Protein AF-A0A7S0FUV7-F1 (afdb_monomer_lite)

Secondary structure (DSSP, 8-state):
-HHHHHH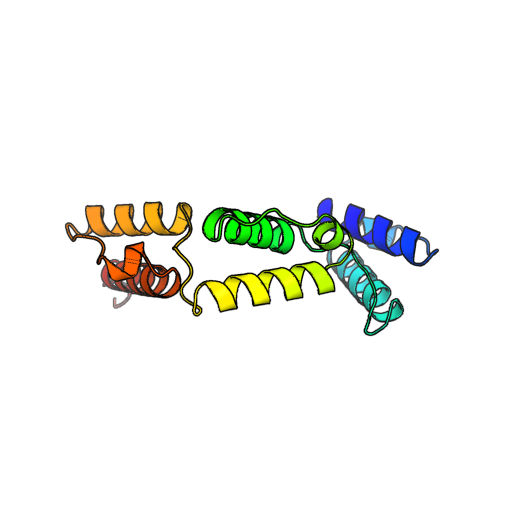HHHHHHHHT----HHHHH-HHHHHHHHHHHHHHT-TT--PPPPHHHHHHHHHHHHHHTPPPPTHHHH-HHHHHHHHHHHHHHTTT--PPPHHHHHHHHHHHHHTT-PPPHHHHH-HHHHHHHHHHHHHHH------

Foldseek 3Di:
DVVLVVLLCVLCVVQVHDDDPVLVVDVVSSVVSNVVSVPVCPPPNFAAADPVLVVLLVLLCVVVVHDDDPSNRRGNVVSVVSNVVSCVVVVVFDAADPVLVVQLVVLCVVVVHDDDPSLRGGNVSSVVSNVVSVVVVPPPPPD

Sequence (143 aa):
SQKQVDYAKRLAQTNGVFVPDHVLSDAARCSEFIDEQRAELGPGGCYPPSEKQVKYAQRLASTTGVSVPDLIFSSATHCSKFIDKQLALLGGVVPPSQKQLIFARSLADRNRIAVPEHALEDAKACSKFIDAMLSAESPGQMS

Structure (mmCIF, N/CA/C/O backbone):
data_AF-A0A7S0FUV7-F1
#
_entry.id   AF-A0A7S0FUV7-F1
#
loop_
_atom_site.group_PDB
_atom_site.id
_atom_site.type_symbol
_atom_site.label_atom_id
_atom_site.label_alt_id
_atom_site.label_comp_id
_atom_site.label_asym_id
_atom_site.label_entity_id
_atom_site.label_seq_id
_atom_site.pdbx_PDB_ins_code
_atom_site.Cartn_x
_atom_site.Cartn_y
_atom_site.Cartn_z
_atom_site.occupancy
_atom_site.B_iso_or_equiv
_atom_site.auth_seq_id
_atom_site.auth_comp_id
_atom_site.auth_asym_id
_atom_site.auth_atom_id
_atom_site.pdbx_PDB_model_num
ATOM 1 N N . SER A 1 1 ? 18.073 -5.196 -0.288 1.00 77.31 1 SER A N 1
ATOM 2 C CA . SER A 1 1 ? 17.150 -6.295 0.100 1.00 77.31 1 SER A CA 1
ATOM 3 C C . SER A 1 1 ? 17.087 -7.324 -1.018 1.00 77.31 1 SER A C 1
ATOM 5 O O . SER A 1 1 ? 17.087 -6.908 -2.169 1.00 77.31 1 SER A O 1
ATOM 7 N N . GLN A 1 2 ? 16.991 -8.630 -0.720 1.00 83.69 2 GLN A N 1
ATOM 8 C CA . GLN A 1 2 ? 16.902 -9.692 -1.744 1.00 83.69 2 GLN A CA 1
ATOM 9 C C . GLN A 1 2 ? 15.811 -9.404 -2.791 1.00 83.69 2 GLN A C 1
ATOM 11 O O . GLN A 1 2 ? 16.028 -9.567 -3.984 1.00 83.69 2 GLN A O 1
ATOM 16 N N . LYS A 1 3 ? 14.678 -8.839 -2.352 1.00 80.94 3 LYS A N 1
ATOM 17 C CA . LYS A 1 3 ? 13.582 -8.430 -3.242 1.00 80.94 3 LYS A CA 1
ATOM 18 C C . LYS A 1 3 ? 13.986 -7.370 -4.269 1.00 80.94 3 LYS A C 1
ATOM 20 O O . LYS A 1 3 ? 13.508 -7.408 -5.394 1.00 80.94 3 LYS A O 1
ATOM 25 N N . GLN A 1 4 ? 14.830 -6.413 -3.876 1.00 81.75 4 GLN A N 1
ATOM 26 C CA . GLN A 1 4 ? 15.330 -5.384 -4.793 1.00 81.75 4 GLN A CA 1
ATOM 27 C C . GLN A 1 4 ? 16.264 -6.016 -5.824 1.00 81.75 4 GLN A C 1
ATOM 29 O O . GLN A 1 4 ? 16.110 -5.759 -7.008 1.00 81.75 4 GLN A O 1
ATOM 34 N N . VAL A 1 5 ? 17.151 -6.914 -5.391 1.00 87.25 5 VAL A N 1
ATOM 35 C CA . VAL A 1 5 ? 18.075 -7.622 -6.285 1.00 87.25 5 VAL A CA 1
ATOM 36 C C . VAL A 1 5 ? 17.325 -8.460 -7.324 1.00 87.25 5 VAL A C 1
ATOM 38 O O . VAL A 1 5 ? 17.628 -8.384 -8.513 1.00 87.25 5 VAL A O 1
ATOM 41 N N . ASP A 1 6 ? 16.314 -9.222 -6.906 1.00 86.81 6 ASP A N 1
ATOM 42 C CA . ASP A 1 6 ? 15.511 -10.035 -7.827 1.00 86.81 6 ASP A CA 1
ATOM 43 C C . ASP A 1 6 ? 14.730 -9.161 -8.821 1.00 86.81 6 ASP A C 1
ATOM 45 O O . ASP A 1 6 ? 14.603 -9.503 -9.999 1.00 86.81 6 ASP A O 1
ATOM 49 N N . TYR A 1 7 ? 14.231 -8.009 -8.364 1.00 83.50 7 TYR A N 1
ATOM 50 C CA . TYR A 1 7 ? 13.538 -7.047 -9.215 1.00 83.50 7 TYR A CA 1
ATOM 51 C C . TYR A 1 7 ? 14.482 -6.372 -10.220 1.00 83.50 7 TYR A C 1
ATOM 53 O O . TYR A 1 7 ? 14.160 -6.319 -11.407 1.00 83.50 7 TYR A O 1
ATOM 61 N N . ALA A 1 8 ? 15.668 -5.945 -9.779 1.00 87.06 8 ALA A N 1
ATOM 62 C CA . ALA A 1 8 ? 16.717 -5.393 -10.632 1.00 87.06 8 ALA A CA 1
ATOM 63 C C . ALA A 1 8 ? 17.125 -6.384 -11.730 1.00 87.06 8 ALA A C 1
ATOM 65 O O . ALA A 1 8 ? 17.210 -6.005 -12.894 1.00 87.06 8 ALA A O 1
ATOM 66 N N . LYS A 1 9 ? 17.289 -7.671 -11.393 1.00 87.75 9 LYS A N 1
ATOM 67 C CA . LYS A 1 9 ? 17.592 -8.730 -12.371 1.00 87.75 9 LYS A CA 1
ATOM 68 C C . LYS A 1 9 ? 16.499 -8.900 -13.421 1.00 87.75 9 LYS A C 1
ATOM 70 O O . LYS A 1 9 ? 16.818 -9.054 -14.594 1.00 87.75 9 LYS A O 1
ATOM 75 N N . ARG A 1 10 ? 15.222 -8.855 -13.026 1.00 83.44 10 ARG A N 1
ATOM 76 C CA . ARG A 1 10 ? 14.105 -8.925 -13.984 1.00 83.44 10 ARG A CA 1
ATOM 77 C C . ARG A 1 10 ? 14.083 -7.718 -14.914 1.00 83.44 10 ARG A C 1
ATOM 79 O O . ARG A 1 10 ? 13.939 -7.901 -16.113 1.00 83.44 10 ARG A O 1
ATOM 86 N N . LEU A 1 11 ? 14.250 -6.508 -14.376 1.00 83.44 11 LEU A N 1
ATOM 87 C CA . LEU A 1 11 ? 14.327 -5.287 -15.187 1.00 83.44 11 LEU A CA 1
ATOM 88 C C . LEU A 1 11 ? 15.500 -5.338 -16.165 1.00 83.44 11 LEU A C 1
ATOM 90 O O . LEU A 1 11 ? 15.327 -5.042 -17.340 1.00 83.44 11 LEU A O 1
ATOM 94 N N . ALA A 1 12 ? 16.661 -5.784 -15.694 1.00 88.06 12 ALA A N 1
ATOM 95 C CA . ALA A 1 12 ? 17.844 -5.945 -16.519 1.00 88.06 12 ALA A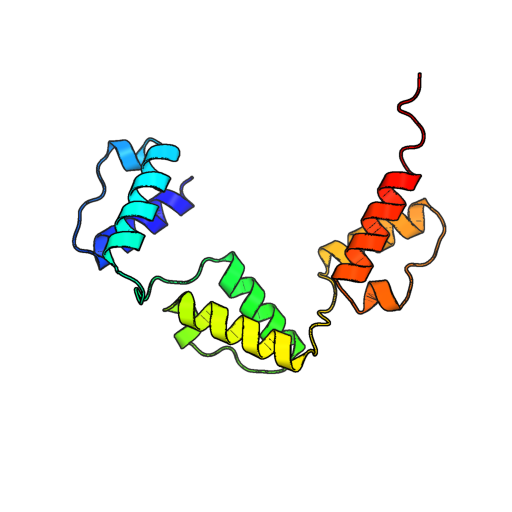 CA 1
ATOM 96 C C . ALA A 1 12 ? 17.618 -6.955 -17.655 1.00 88.06 12 ALA A C 1
ATOM 98 O O . ALA A 1 12 ? 17.927 -6.659 -18.802 1.00 88.06 12 ALA A O 1
ATOM 99 N N . GLN A 1 13 ? 16.982 -8.097 -17.367 1.00 85.50 13 GLN A N 1
ATOM 100 C CA . GLN A 1 13 ? 16.580 -9.069 -18.391 1.00 85.50 13 GLN A CA 1
ATOM 101 C C . GLN A 1 13 ? 15.608 -8.472 -19.415 1.00 85.50 13 GLN A C 1
ATOM 103 O O . GLN A 1 13 ? 15.791 -8.687 -20.610 1.00 85.50 13 GLN A O 1
ATOM 108 N N . THR A 1 14 ? 14.608 -7.708 -18.969 1.00 80.31 14 THR A N 1
ATOM 109 C CA . THR A 1 14 ? 13.649 -7.035 -19.861 1.00 80.31 14 THR A CA 1
ATOM 110 C C . THR A 1 14 ? 14.330 -6.001 -20.757 1.00 80.31 14 THR A C 1
ATOM 112 O O . THR A 1 14 ? 14.018 -5.924 -21.942 1.00 80.31 14 THR A O 1
ATOM 115 N N . ASN A 1 15 ? 15.275 -5.238 -20.209 1.00 82.94 15 ASN A N 1
ATOM 116 C CA . ASN A 1 15 ? 16.000 -4.194 -20.934 1.00 82.94 15 ASN A CA 1
ATOM 117 C C . ASN A 1 15 ? 17.213 -4.737 -21.712 1.00 82.94 15 ASN A C 1
ATOM 119 O O . ASN A 1 15 ? 17.875 -3.981 -22.416 1.00 82.94 15 ASN A O 1
ATOM 123 N N . GLY A 1 16 ? 17.527 -6.031 -21.585 1.00 85.69 16 GLY A N 1
ATOM 124 C CA . GLY A 1 16 ? 18.692 -6.652 -22.217 1.00 85.69 16 GLY A CA 1
ATOM 125 C C . GLY A 1 16 ? 20.040 -6.193 -21.648 1.00 85.69 16 GLY A C 1
ATOM 126 O O . GLY A 1 16 ? 21.050 -6.277 -22.343 1.00 85.69 16 GLY A O 1
ATOM 127 N N . VAL A 1 17 ? 20.075 -5.711 -20.403 1.00 89.31 17 VAL A N 1
ATOM 128 C CA . VAL A 1 17 ? 21.294 -5.244 -19.724 1.00 89.31 17 VAL A CA 1
ATOM 129 C C . VAL A 1 17 ? 21.741 -6.217 -18.629 1.00 89.31 17 VAL A C 1
ATOM 131 O O . VAL A 1 17 ? 20.975 -7.051 -18.147 1.00 89.31 17 VAL A O 1
ATOM 134 N N . PHE A 1 18 ? 23.005 -6.119 -18.216 1.00 89.94 18 PHE A N 1
ATOM 135 C CA . PHE A 1 18 ? 23.551 -6.879 -17.089 1.00 89.94 18 PHE A CA 1
ATOM 136 C C . PHE A 1 18 ? 23.451 -6.069 -15.791 1.00 89.94 18 PHE A C 1
ATOM 138 O O . PHE A 1 18 ? 23.599 -4.850 -15.818 1.00 89.94 18 PHE A O 1
ATOM 145 N N . VAL A 1 19 ? 23.229 -6.738 -14.653 1.00 89.44 19 VAL A N 1
ATOM 146 C CA . VAL A 1 19 ? 23.247 -6.095 -13.327 1.00 89.44 19 VAL A CA 1
ATOM 147 C C . VAL A 1 19 ? 24.674 -6.131 -12.776 1.00 89.44 19 VAL A C 1
ATOM 149 O O . VAL A 1 19 ? 25.138 -7.223 -12.454 1.00 89.44 19 VAL A O 1
ATOM 152 N N . PRO A 1 20 ? 25.371 -4.990 -12.626 1.00 91.56 20 PRO A N 1
ATOM 153 C CA . PRO A 1 20 ? 26.733 -4.971 -12.099 1.00 91.56 20 PRO A CA 1
ATOM 154 C C . PRO A 1 20 ? 26.829 -5.521 -10.668 1.00 91.56 20 PRO A C 1
ATOM 156 O O . PRO A 1 20 ? 25.935 -5.304 -9.854 1.00 91.56 20 PRO A O 1
ATOM 159 N N . ASP A 1 21 ? 27.951 -6.147 -10.308 1.00 90.06 21 ASP A N 1
ATOM 160 C CA . ASP A 1 21 ? 28.113 -6.777 -8.985 1.00 90.06 21 ASP A CA 1
ATOM 161 C C . ASP A 1 21 ? 27.948 -5.795 -7.816 1.00 90.06 21 ASP A C 1
ATOM 163 O O . ASP A 1 21 ? 27.335 -6.126 -6.801 1.00 90.06 21 ASP A O 1
ATOM 167 N N . HIS A 1 22 ? 28.408 -4.550 -7.977 1.00 88.12 22 HIS A N 1
ATOM 168 C CA . HIS A 1 22 ? 28.262 -3.514 -6.952 1.00 88.12 22 HIS A CA 1
ATOM 169 C C . HIS A 1 22 ? 26.793 -3.127 -6.693 1.00 88.12 22 HIS A C 1
ATOM 171 O O . HIS A 1 22 ? 26.454 -2.698 -5.591 1.00 88.12 22 HIS A O 1
ATOM 177 N N . VAL A 1 23 ? 25.907 -3.324 -7.677 1.00 89.00 23 VAL A N 1
ATOM 178 C CA . VAL A 1 23 ? 24.450 -3.139 -7.555 1.00 89.00 23 VAL A CA 1
ATOM 179 C C . VAL A 1 23 ? 23.817 -4.288 -6.761 1.00 89.00 23 VAL A C 1
ATOM 181 O O . VAL A 1 23 ? 22.803 -4.100 -6.094 1.00 89.00 23 VAL A O 1
ATOM 184 N N . LEU A 1 24 ? 24.416 -5.483 -6.791 1.00 87.62 24 LEU A N 1
ATOM 185 C CA . LEU A 1 24 ? 23.944 -6.647 -6.034 1.00 87.62 24 LEU A CA 1
ATOM 186 C C . LEU A 1 24 ? 24.341 -6.580 -4.552 1.00 87.62 24 LEU A C 1
ATOM 188 O O . LEU A 1 24 ? 23.599 -7.070 -3.699 1.00 87.62 24 LEU A O 1
ATOM 192 N N . SER A 1 25 ? 25.493 -5.979 -4.245 1.00 87.19 25 SER A N 1
ATOM 193 C CA . SER A 1 25 ? 26.021 -5.862 -2.880 1.00 87.19 25 SER A CA 1
ATOM 194 C C . SER A 1 25 ? 25.503 -4.649 -2.101 1.00 87.19 25 SER A C 1
ATOM 196 O O . SER A 1 25 ? 25.590 -4.642 -0.875 1.00 87.19 25 SER A O 1
ATOM 198 N N . ASP A 1 26 ? 24.963 -3.634 -2.782 1.00 90.50 26 ASP A N 1
ATOM 199 C CA . ASP A 1 26 ? 24.549 -2.367 -2.173 1.00 90.50 26 ASP A CA 1
ATOM 200 C C . ASP A 1 26 ? 23.080 -2.039 -2.494 1.00 90.50 26 ASP A C 1
ATOM 202 O O . ASP A 1 26 ? 22.662 -1.978 -3.649 1.00 90.50 26 ASP A O 1
ATOM 206 N N . ALA A 1 27 ? 22.268 -1.819 -1.455 1.00 85.50 27 ALA A N 1
ATOM 207 C CA . ALA A 1 27 ? 20.834 -1.574 -1.605 1.00 85.50 27 ALA A CA 1
ATOM 208 C C . ALA A 1 27 ? 20.492 -0.199 -2.207 1.00 85.50 27 ALA A C 1
ATOM 210 O O . ALA A 1 27 ? 19.454 -0.086 -2.864 1.00 85.50 27 ALA A O 1
ATOM 211 N N . ALA A 1 28 ? 21.326 0.820 -1.983 1.00 89.00 28 ALA A N 1
ATOM 212 C CA . ALA A 1 28 ? 21.151 2.143 -2.574 1.00 89.00 28 ALA A CA 1
ATOM 213 C C . ALA A 1 28 ? 21.475 2.088 -4.070 1.00 89.00 28 ALA A C 1
ATOM 215 O O . ALA A 1 28 ? 20.638 2.479 -4.881 1.00 89.00 28 ALA A O 1
ATOM 216 N N . ARG A 1 29 ? 22.600 1.458 -4.439 1.00 90.56 29 ARG A N 1
ATOM 217 C CA . ARG A 1 29 ? 22.964 1.210 -5.848 1.00 90.56 29 ARG A CA 1
ATOM 218 C C . ARG A 1 29 ? 21.932 0.353 -6.574 1.00 90.56 29 ARG A C 1
ATOM 220 O O . ARG A 1 29 ? 21.595 0.628 -7.719 1.00 90.56 29 ARG A O 1
ATOM 227 N N . CYS A 1 30 ? 21.392 -0.660 -5.895 1.00 88.69 30 CYS A N 1
ATOM 228 C CA . CYS A 1 30 ? 20.283 -1.463 -6.404 1.00 88.69 30 CYS A CA 1
ATOM 229 C C . CYS A 1 30 ? 19.063 -0.605 -6.741 1.00 88.69 30 CYS A C 1
ATOM 231 O O . CYS A 1 30 ? 18.459 -0.787 -7.795 1.00 88.69 30 CYS A O 1
ATOM 233 N N . SER A 1 31 ? 18.715 0.338 -5.864 1.00 86.12 31 SER A N 1
ATOM 234 C CA . SER A 1 31 ? 17.595 1.250 -6.090 1.00 86.12 31 SER A CA 1
ATOM 235 C C . SER A 1 31 ? 17.854 2.208 -7.252 1.00 86.12 31 SER A C 1
ATOM 237 O O . SER A 1 31 ? 16.985 2.335 -8.107 1.00 86.12 31 SER A O 1
ATOM 239 N N . GLU A 1 32 ? 19.040 2.823 -7.313 1.00 89.31 32 GLU A N 1
ATOM 240 C CA . GLU A 1 32 ? 19.446 3.714 -8.413 1.00 89.31 32 GLU A CA 1
ATOM 241 C C . GLU A 1 32 ? 19.341 2.994 -9.761 1.00 89.31 32 GLU A C 1
ATOM 243 O O . GLU A 1 32 ? 18.637 3.454 -10.657 1.00 89.31 32 GLU A O 1
ATOM 248 N N . PHE A 1 33 ? 19.928 1.798 -9.862 1.00 89.94 33 PHE A N 1
ATOM 249 C CA . PHE A 1 33 ? 19.853 0.975 -11.067 1.00 89.94 33 PHE A CA 1
ATOM 250 C C . PHE A 1 33 ? 18.406 0.634 -11.445 1.00 89.94 33 PHE A C 1
ATOM 252 O O . PHE A 1 33 ? 18.030 0.716 -12.610 1.00 89.94 33 PHE A O 1
ATOM 259 N N . ILE A 1 34 ? 17.565 0.258 -10.475 1.00 86.56 34 ILE A N 1
ATOM 260 C CA . ILE A 1 34 ? 16.143 -0.013 -10.727 1.00 86.56 34 ILE A CA 1
ATOM 261 C C . ILE A 1 34 ? 15.449 1.217 -11.319 1.00 86.56 34 ILE A C 1
ATOM 263 O O . ILE A 1 34 ? 14.671 1.070 -12.262 1.00 86.56 34 ILE A O 1
ATOM 267 N N . ASP A 1 35 ? 15.689 2.403 -10.767 1.00 83.75 35 ASP A N 1
ATOM 268 C CA . ASP A 1 35 ? 15.029 3.628 -11.213 1.00 83.75 35 ASP A CA 1
ATOM 269 C C . ASP A 1 35 ? 15.521 4.070 -12.599 1.00 83.75 35 ASP A C 1
ATOM 271 O O . ASP A 1 35 ? 14.693 4.417 -13.445 1.00 83.75 35 ASP A O 1
ATOM 275 N N . GLU A 1 36 ? 16.818 3.939 -12.884 1.00 86.56 36 GLU A N 1
ATOM 276 C CA . GLU A 1 36 ? 17.392 4.130 -14.223 1.00 86.56 36 GLU A CA 1
ATOM 277 C C . GLU A 1 36 ? 16.764 3.172 -15.242 1.00 86.56 36 GLU A C 1
ATOM 279 O O . GLU A 1 36 ? 16.210 3.602 -16.253 1.00 86.56 36 GLU A O 1
ATOM 284 N N . GLN A 1 37 ? 16.747 1.867 -14.947 1.00 86.06 37 GLN A N 1
ATOM 285 C CA . GLN A 1 37 ? 16.176 0.870 -15.858 1.00 86.06 37 GLN A CA 1
ATOM 286 C C . GLN A 1 37 ? 14.672 1.071 -16.085 1.00 86.06 37 GLN A C 1
ATOM 288 O O . GLN A 1 37 ? 14.147 0.757 -17.156 1.00 86.06 37 GLN A O 1
ATOM 293 N N . ARG A 1 38 ? 13.952 1.609 -15.097 1.00 78.69 38 ARG A N 1
ATOM 294 C CA . ARG A 1 38 ? 12.542 1.986 -15.263 1.00 78.69 38 ARG A CA 1
ATOM 295 C C . ARG A 1 38 ? 12.370 3.216 -16.146 1.00 78.69 38 ARG A C 1
ATOM 297 O O . ARG A 1 38 ? 11.375 3.272 -16.866 1.00 78.69 38 ARG A O 1
ATOM 304 N N . ALA A 1 39 ? 13.289 4.176 -16.085 1.00 77.31 39 ALA A N 1
ATOM 305 C CA . ALA A 1 39 ? 13.261 5.362 -16.934 1.00 77.31 39 ALA A CA 1
ATOM 306 C C . ALA A 1 39 ? 13.521 5.010 -18.409 1.00 77.31 39 ALA A C 1
ATOM 308 O O . ALA A 1 39 ? 12.821 5.524 -19.282 1.00 77.31 39 ALA A O 1
ATOM 309 N N . GLU A 1 40 ? 14.436 4.071 -18.675 1.00 78.75 40 GLU A N 1
ATOM 310 C CA . GLU A 1 40 ? 14.759 3.577 -20.028 1.00 78.75 40 GLU A CA 1
ATOM 311 C C . GLU A 1 40 ? 13.566 2.912 -20.738 1.00 78.75 40 GLU A C 1
ATOM 313 O O . GLU A 1 40 ? 13.421 2.995 -21.955 1.00 78.75 40 GLU A O 1
ATOM 318 N N . LEU A 1 41 ? 12.645 2.306 -19.983 1.00 69.50 41 LEU A N 1
ATOM 319 C CA . LEU A 1 41 ? 11.413 1.728 -20.535 1.00 69.50 41 LEU A CA 1
ATOM 320 C C . LEU A 1 41 ? 10.386 2.783 -20.998 1.00 69.50 41 LEU A C 1
ATOM 322 O O . LEU A 1 41 ? 9.349 2.427 -21.567 1.00 69.50 41 LEU A O 1
ATOM 326 N N . GLY A 1 42 ? 10.657 4.068 -20.758 1.00 61.38 42 GLY A N 1
ATOM 327 C CA . GLY A 1 42 ? 9.841 5.197 -21.187 1.00 61.38 42 GLY A CA 1
ATOM 328 C C . GLY A 1 42 ? 8.476 5.316 -20.485 1.00 61.38 42 GLY A C 1
ATOM 329 O O . GLY A 1 42 ? 8.041 4.433 -19.732 1.00 61.38 42 GLY A O 1
ATOM 330 N N . PRO A 1 43 ? 7.747 6.422 -20.732 1.00 47.69 43 PRO A N 1
ATOM 331 C CA . PRO A 1 43 ? 6.371 6.596 -20.278 1.00 47.69 43 PRO A CA 1
ATOM 332 C C . PRO A 1 43 ? 5.458 5.601 -21.012 1.00 47.69 43 PRO A C 1
ATOM 334 O O . PRO A 1 43 ? 4.942 5.872 -22.090 1.00 47.69 43 PRO A O 1
ATOM 337 N N . GLY A 1 44 ? 5.288 4.413 -20.433 1.00 51.44 44 GLY A N 1
ATOM 338 C CA . GLY A 1 44 ? 4.570 3.300 -21.063 1.00 51.44 44 GLY A CA 1
ATOM 339 C C . GLY A 1 44 ? 5.201 1.932 -20.820 1.00 51.44 44 GLY A C 1
ATOM 340 O O . GLY A 1 44 ? 4.556 0.921 -21.102 1.00 51.44 44 GLY A O 1
ATOM 341 N N . GLY A 1 45 ? 6.407 1.890 -20.243 1.00 56.03 45 GLY A N 1
ATOM 342 C CA . GLY A 1 45 ? 7.067 0.662 -19.824 1.00 56.03 45 GLY A CA 1
ATOM 343 C C . GLY A 1 45 ? 6.129 -0.272 -19.063 1.00 56.03 45 GLY A C 1
ATOM 344 O O . GLY A 1 45 ? 5.639 0.056 -17.980 1.00 56.03 45 GLY A O 1
ATOM 345 N N . CYS A 1 46 ? 5.861 -1.448 -19.626 1.00 60.38 46 CYS A N 1
ATOM 346 C CA . CYS A 1 46 ? 5.103 -2.496 -18.953 1.00 60.38 46 CYS A CA 1
ATOM 347 C C . CYS A 1 46 ? 6.035 -3.241 -17.995 1.00 60.38 46 CYS A C 1
ATOM 349 O O . CYS A 1 46 ? 6.501 -4.334 -18.289 1.00 60.38 46 CYS A O 1
ATOM 351 N N . TYR A 1 47 ? 6.341 -2.625 -16.855 1.00 70.62 47 TYR A N 1
ATOM 352 C CA . TYR A 1 47 ? 7.001 -3.318 -15.752 1.00 70.62 47 TYR A CA 1
ATOM 353 C C . TYR A 1 47 ? 5.951 -4.013 -14.882 1.00 70.62 47 TYR A C 1
ATOM 355 O O . TYR A 1 47 ? 4.841 -3.492 -14.739 1.00 70.62 47 TYR A O 1
ATOM 363 N N . PRO A 1 48 ? 6.264 -5.167 -14.276 1.00 72.50 48 PRO A N 1
ATOM 364 C CA . PRO A 1 48 ? 5.332 -5.832 -13.380 1.00 72.50 48 PRO A CA 1
ATOM 365 C C . PRO A 1 48 ? 4.991 -4.927 -12.178 1.00 72.50 48 PRO A C 1
ATOM 367 O O . PRO A 1 48 ? 5.860 -4.200 -11.685 1.00 72.50 48 PRO A O 1
ATOM 370 N N . PRO A 1 49 ? 3.737 -4.940 -11.687 1.00 81.88 49 PRO A N 1
ATOM 371 C CA . PRO A 1 49 ? 3.344 -4.213 -10.483 1.00 81.88 49 PRO A CA 1
ATOM 372 C C . PRO A 1 49 ? 4.156 -4.651 -9.262 1.00 81.88 49 PRO A C 1
ATOM 374 O O . PRO A 1 49 ? 4.610 -5.793 -9.150 1.00 81.88 49 PRO A O 1
ATOM 377 N N . SER A 1 50 ? 4.253 -3.764 -8.275 1.00 81.12 50 SER A N 1
ATOM 378 C CA . SER A 1 50 ? 4.769 -4.151 -6.962 1.00 81.12 50 SER A CA 1
ATOM 379 C C . SER A 1 50 ? 3.846 -5.169 -6.276 1.00 81.12 50 SER A C 1
ATOM 381 O O . SER A 1 50 ? 2.624 -5.126 -6.433 1.00 81.12 50 SER A O 1
ATOM 383 N N . GLU A 1 51 ? 4.403 -6.027 -5.411 1.00 82.50 51 GLU A N 1
ATOM 384 C CA . GLU A 1 51 ? 3.604 -6.950 -4.580 1.00 82.50 51 GLU A CA 1
ATOM 385 C C . GLU A 1 51 ? 2.499 -6.222 -3.795 1.00 82.50 51 GLU A C 1
ATOM 387 O O . GLU A 1 51 ? 1.418 -6.766 -3.574 1.00 82.50 51 GLU A O 1
ATOM 392 N N . LYS A 1 52 ? 2.770 -4.983 -3.359 1.00 82.00 52 LYS A N 1
ATOM 393 C CA . LYS A 1 52 ? 1.805 -4.150 -2.634 1.00 82.00 52 LYS A CA 1
ATOM 394 C C . LYS A 1 52 ? 0.627 -3.763 -3.526 1.00 82.00 52 LYS A C 1
ATOM 396 O O . LYS A 1 52 ? -0.510 -3.895 -3.086 1.00 82.00 52 LYS A O 1
ATOM 401 N N . GLN A 1 53 ? 0.891 -3.331 -4.761 1.00 86.19 53 GLN A N 1
ATOM 402 C CA . GLN A 1 53 ? -0.160 -3.014 -5.732 1.00 86.19 53 GLN A CA 1
ATOM 403 C C . GLN A 1 53 ? -1.007 -4.247 -6.047 1.00 86.19 53 GLN A C 1
ATOM 405 O O . GLN A 1 53 ? -2.227 -4.161 -5.973 1.00 86.19 53 GLN A O 1
ATOM 410 N N . VAL A 1 54 ? -0.382 -5.402 -6.300 1.00 89.38 54 VAL A N 1
ATOM 411 C CA . VAL A 1 54 ? -1.112 -6.648 -6.592 1.00 89.38 54 VAL A CA 1
ATOM 412 C C . VAL A 1 54 ? -2.021 -7.049 -5.434 1.00 89.38 54 VAL A C 1
ATOM 414 O O . VAL A 1 54 ? -3.212 -7.272 -5.636 1.00 89.38 54 VAL A O 1
ATOM 417 N N . LYS A 1 55 ? -1.492 -7.086 -4.205 1.00 90.50 55 LYS A N 1
ATOM 418 C CA . LYS A 1 55 ? -2.291 -7.419 -3.013 1.00 90.50 55 LYS A CA 1
ATOM 419 C C . LYS A 1 55 ? -3.439 -6.437 -2.803 1.00 90.50 55 LYS A C 1
ATOM 421 O O . LYS A 1 55 ? -4.526 -6.838 -2.396 1.00 90.50 55 LYS A O 1
ATOM 426 N N . TYR A 1 56 ? -3.201 -5.155 -3.067 1.00 89.69 56 TYR A N 1
ATOM 427 C CA . TYR A 1 56 ? -4.233 -4.134 -2.944 1.00 89.69 56 TYR A CA 1
ATOM 428 C C . TYR A 1 56 ? -5.327 -4.296 -4.004 1.00 89.69 56 TYR A C 1
ATOM 430 O O . TYR A 1 56 ? -6.506 -4.297 -3.660 1.00 89.69 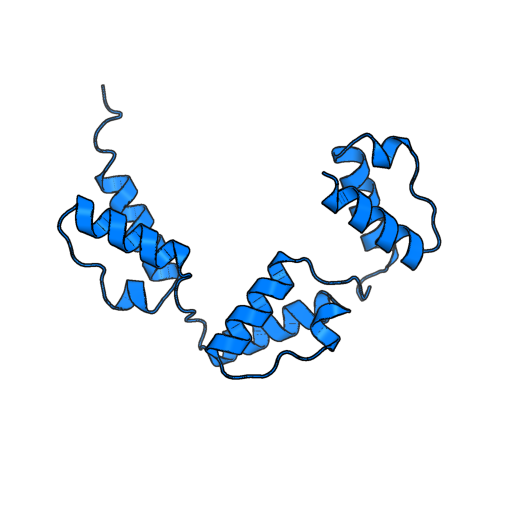56 TYR A O 1
ATOM 438 N N . ALA A 1 57 ? -4.947 -4.530 -5.262 1.00 91.31 57 ALA A N 1
ATOM 439 C CA . ALA A 1 57 ? -5.870 -4.815 -6.354 1.00 91.31 57 ALA A CA 1
ATOM 440 C C . ALA A 1 57 ? -6.724 -6.060 -6.072 1.00 91.31 57 ALA A C 1
ATOM 442 O O . ALA A 1 57 ? -7.944 -5.999 -6.193 1.00 91.31 57 ALA A O 1
ATOM 443 N N . GLN A 1 58 ? -6.104 -7.159 -5.629 1.00 91.94 58 GLN A N 1
ATOM 444 C CA . GLN A 1 58 ? -6.808 -8.387 -5.244 1.00 91.94 58 GLN A CA 1
ATOM 445 C C . GLN A 1 58 ? -7.821 -8.132 -4.131 1.00 91.94 58 GLN A C 1
ATOM 447 O O . GLN A 1 58 ? -8.963 -8.568 -4.222 1.00 91.94 58 GLN A O 1
ATOM 452 N N . ARG A 1 59 ? -7.424 -7.379 -3.102 1.00 89.88 59 ARG A N 1
ATOM 453 C CA . ARG A 1 59 ? -8.321 -7.026 -2.005 1.00 89.88 59 ARG A CA 1
ATOM 454 C C . ARG A 1 59 ? -9.525 -6.222 -2.492 1.00 89.88 59 ARG A C 1
ATOM 456 O O . ARG A 1 59 ? -10.642 -6.530 -2.097 1.00 89.88 59 ARG A O 1
ATOM 463 N N . LEU A 1 60 ? -9.301 -5.211 -3.330 1.00 89.94 60 LEU A N 1
ATOM 464 C CA . LEU A 1 60 ? -10.386 -4.415 -3.902 1.00 89.94 60 LEU A CA 1
ATOM 465 C C . LEU A 1 60 ? -11.323 -5.275 -4.750 1.00 89.94 60 LEU A C 1
ATOM 467 O O . LEU A 1 60 ? -12.530 -5.146 -4.608 1.00 89.94 60 LEU A O 1
ATOM 471 N N . ALA A 1 61 ? -10.773 -6.185 -5.555 1.00 90.94 61 ALA A N 1
ATOM 472 C CA . ALA A 1 61 ? -11.542 -7.127 -6.361 1.00 90.94 61 ALA A CA 1
ATOM 473 C C . ALA A 1 61 ? -12.414 -8.055 -5.496 1.00 90.94 61 ALA A C 1
ATOM 475 O O . ALA A 1 61 ? -13.586 -8.258 -5.798 1.00 90.94 61 ALA A O 1
ATOM 476 N N . SER A 1 62 ? -11.883 -8.557 -4.373 1.00 89.31 62 SER A N 1
ATOM 477 C CA . SER A 1 62 ? -12.669 -9.323 -3.398 1.00 89.31 62 SER A CA 1
ATOM 478 C C . SER A 1 62 ? -13.783 -8.490 -2.760 1.00 89.31 62 SER A C 1
ATOM 480 O O . SER A 1 62 ? -14.871 -9.012 -2.547 1.00 89.31 62 SER A O 1
ATOM 482 N N . THR A 1 63 ? -13.537 -7.207 -2.479 1.00 86.19 63 THR A N 1
ATOM 483 C CA . THR A 1 63 ? -14.556 -6.295 -1.935 1.00 86.19 63 THR A CA 1
ATOM 484 C C . THR A 1 63 ? -15.655 -5.986 -2.954 1.00 86.19 63 THR A C 1
ATOM 486 O O . THR A 1 63 ? -16.825 -5.947 -2.589 1.00 86.19 63 THR A O 1
ATOM 489 N N . THR A 1 64 ? -15.303 -5.759 -4.221 1.00 86.62 64 THR A N 1
ATOM 490 C CA . THR A 1 64 ? -16.264 -5.431 -5.287 1.00 86.62 64 THR A CA 1
ATOM 491 C C . THR A 1 64 ? -16.907 -6.664 -5.927 1.00 86.62 64 THR A C 1
ATOM 493 O O . THR A 1 64 ? -17.821 -6.518 -6.735 1.00 86.62 64 THR A O 1
ATOM 496 N N . GLY A 1 65 ? -16.447 -7.873 -5.587 1.00 87.25 65 GLY A N 1
ATOM 497 C CA . GLY A 1 65 ? -16.937 -9.132 -6.155 1.00 87.25 65 GLY A CA 1
ATOM 498 C C . GLY A 1 65 ? -16.510 -9.371 -7.608 1.00 87.25 65 GLY A C 1
ATOM 499 O O . GLY A 1 65 ? -17.178 -10.107 -8.332 1.00 87.25 65 GLY A O 1
ATOM 500 N N . VAL A 1 66 ? -15.420 -8.745 -8.061 1.00 89.12 66 VAL A N 1
ATOM 501 C CA . VAL A 1 66 ? -14.932 -8.821 -9.448 1.00 89.12 66 VAL A CA 1
ATOM 502 C C . VAL A 1 66 ? -13.734 -9.772 -9.545 1.00 89.12 66 VAL A C 1
ATOM 504 O O . VAL A 1 66 ? -12.914 -9.854 -8.634 1.00 89.12 66 VAL A O 1
ATOM 507 N N . SER A 1 67 ? -13.598 -10.487 -10.667 1.00 88.88 67 SER A N 1
ATOM 508 C CA . SER A 1 67 ? -12.405 -11.299 -10.943 1.00 88.88 67 SER A CA 1
ATOM 509 C C . SER A 1 67 ? -11.198 -10.425 -11.299 1.00 88.88 67 SER A C 1
ATOM 511 O O . SER A 1 67 ? -11.327 -9.420 -12.000 1.00 88.88 67 SER A O 1
ATOM 513 N N . VAL A 1 68 ? -10.013 -10.818 -10.833 1.00 88.56 68 VAL A N 1
ATOM 514 C CA . VAL A 1 68 ? -8.756 -10.104 -11.086 1.00 88.56 68 VAL A CA 1
ATOM 515 C C . VAL A 1 68 ? -8.230 -10.467 -12.483 1.00 88.56 68 VAL A C 1
ATOM 517 O O . VAL A 1 68 ? -7.901 -11.630 -12.699 1.00 88.56 68 VAL A O 1
ATOM 520 N N . PRO A 1 69 ? -8.115 -9.517 -13.432 1.00 88.12 69 PRO A N 1
ATOM 521 C CA . PRO A 1 69 ? -7.615 -9.819 -14.774 1.00 88.12 69 PRO A CA 1
ATOM 522 C C . PRO A 1 69 ? -6.106 -10.096 -14.783 1.00 88.12 69 PRO A C 1
ATOM 524 O O . PRO A 1 69 ? -5.351 -9.336 -14.180 1.00 88.12 69 PRO A O 1
ATOM 527 N N . ASP A 1 70 ? -5.637 -11.078 -15.559 1.00 84.56 70 ASP A N 1
ATOM 528 C CA . ASP A 1 70 ? -4.208 -11.448 -15.601 1.00 84.56 70 ASP A CA 1
ATOM 529 C C . ASP A 1 70 ? -3.280 -10.296 -16.009 1.00 84.56 70 ASP A C 1
ATOM 531 O O . ASP A 1 70 ? -2.148 -10.167 -15.539 1.00 84.56 70 ASP A O 1
ATOM 535 N N . LEU A 1 71 ? -3.800 -9.393 -16.840 1.00 83.31 71 LEU A N 1
ATOM 536 C CA . LEU A 1 71 ? -3.082 -8.230 -17.346 1.00 83.31 71 LEU A CA 1
ATOM 537 C C . LEU A 1 71 ? -2.572 -7.301 -16.223 1.00 83.31 71 LEU A C 1
ATOM 539 O O . LEU A 1 71 ? -1.609 -6.557 -16.431 1.00 83.31 71 LEU A O 1
ATOM 543 N N . ILE A 1 72 ? -3.170 -7.353 -15.021 1.00 86.81 72 ILE A N 1
ATOM 544 C CA . ILE A 1 72 ? -2.692 -6.553 -13.891 1.00 86.81 72 ILE A CA 1
ATOM 545 C C . ILE A 1 72 ? -1.355 -7.066 -13.352 1.00 86.81 72 ILE A C 1
ATOM 547 O O . ILE A 1 72 ? -0.603 -6.260 -12.821 1.00 86.81 72 ILE A O 1
ATOM 551 N N . PHE A 1 73 ? -1.030 -8.357 -13.502 1.00 82.31 73 PHE A N 1
ATOM 552 C CA . PHE A 1 73 ? 0.223 -8.945 -13.002 1.00 82.31 73 PHE A CA 1
ATOM 553 C C . PHE A 1 73 ? 1.419 -8.670 -13.918 1.00 82.31 73 PHE A C 1
ATOM 555 O O . PHE A 1 73 ? 2.564 -8.775 -13.482 1.00 82.31 73 PHE A O 1
ATOM 562 N N . SER A 1 74 ? 1.168 -8.304 -15.173 1.00 77.81 74 SER A N 1
ATOM 563 C CA . SER A 1 74 ? 2.215 -8.034 -16.164 1.00 77.81 74 SER A CA 1
ATOM 564 C C . SER A 1 74 ? 2.566 -6.551 -16.272 1.00 77.81 74 SER A C 1
ATOM 566 O O . SER A 1 74 ? 3.625 -6.211 -16.789 1.00 77.81 74 SER A O 1
ATOM 568 N N . SER A 1 75 ? 1.695 -5.654 -15.802 1.00 82.00 75 SER A N 1
ATOM 569 C CA . SER A 1 75 ? 1.878 -4.216 -15.984 1.00 82.00 75 SER A CA 1
ATOM 570 C C . SER A 1 75 ? 1.372 -3.414 -14.790 1.00 82.00 75 SER A C 1
ATOM 572 O O . SER A 1 75 ? 0.178 -3.381 -14.490 1.00 82.00 75 SER A O 1
ATOM 574 N N . ALA A 1 76 ? 2.284 -2.692 -14.145 1.00 82.56 76 ALA A N 1
ATOM 575 C CA . ALA A 1 76 ? 1.999 -1.788 -13.043 1.00 82.56 76 ALA A CA 1
ATOM 576 C C . ALA A 1 76 ? 0.990 -0.710 -13.439 1.00 82.56 76 ALA A C 1
ATOM 578 O O . ALA A 1 76 ? 0.093 -0.400 -12.660 1.00 82.56 76 ALA A O 1
ATOM 579 N N . THR A 1 77 ? 1.086 -0.193 -14.666 1.00 84.56 77 THR A N 1
ATOM 580 C CA . THR A 1 77 ? 0.131 0.773 -15.220 1.00 84.56 77 THR A CA 1
ATOM 581 C C . THR A 1 77 ? -1.277 0.197 -15.256 1.00 84.56 77 THR A C 1
ATOM 583 O O . THR A 1 77 ? -2.231 0.844 -14.825 1.00 84.56 77 THR A O 1
ATOM 586 N N . HIS A 1 78 ? -1.422 -1.035 -15.740 1.00 87.00 78 HIS A N 1
ATOM 587 C CA . HIS A 1 78 ? -2.719 -1.691 -15.770 1.00 87.00 78 HIS A CA 1
ATOM 588 C C . HIS A 1 78 ? -3.237 -2.040 -14.371 1.00 87.00 78 HIS A C 1
ATOM 590 O O . HIS A 1 78 ? -4.427 -1.875 -14.106 1.00 87.00 78 HIS A O 1
ATOM 596 N N . CYS A 1 79 ? -2.353 -2.463 -13.464 1.00 89.56 79 CYS A N 1
ATOM 597 C CA . CYS A 1 79 ? -2.701 -2.689 -12.066 1.00 89.56 79 CYS A CA 1
ATOM 598 C C . CYS A 1 79 ? -3.218 -1.411 -11.394 1.00 89.56 79 CYS A C 1
ATOM 600 O O . CYS A 1 79 ? -4.247 -1.458 -10.724 1.00 89.56 79 CYS A O 1
ATOM 602 N N . SER A 1 80 ? -2.551 -0.271 -11.596 1.00 88.31 80 SER A N 1
ATOM 603 C CA . SER A 1 80 ? -2.994 1.024 -11.066 1.00 88.31 80 SER A CA 1
ATOM 604 C C . SER A 1 80 ? -4.348 1.433 -11.644 1.00 88.31 80 SER A C 1
ATOM 606 O O . SER A 1 80 ? -5.265 1.710 -10.881 1.00 88.31 80 SER A O 1
ATOM 608 N N . LYS A 1 81 ? -4.537 1.345 -12.969 1.00 90.00 81 LYS A N 1
ATOM 609 C CA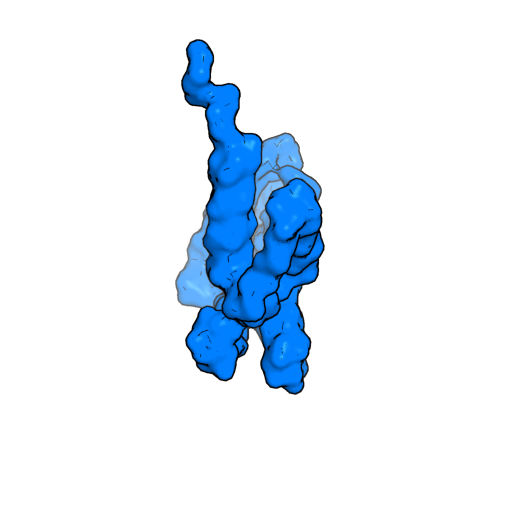 . LYS A 1 81 ? -5.839 1.633 -13.603 1.00 90.00 81 LYS A CA 1
ATOM 610 C C . LYS A 1 81 ? -6.964 0.747 -13.063 1.00 90.00 81 LYS A C 1
ATOM 612 O O . LYS A 1 81 ? -8.090 1.209 -12.891 1.00 90.00 81 LYS A O 1
ATOM 617 N N . PHE A 1 82 ? -6.676 -0.530 -12.807 1.00 91.44 82 PHE A N 1
ATOM 618 C CA . PHE A 1 82 ? -7.641 -1.438 -12.196 1.00 91.44 82 PHE A CA 1
ATOM 619 C C . PHE A 1 82 ? -7.989 -1.001 -10.770 1.00 91.44 82 PHE A C 1
ATOM 621 O O . PHE A 1 82 ? -9.172 -0.920 -10.448 1.00 91.44 82 PHE A O 1
ATOM 628 N N . ILE A 1 83 ? -6.986 -0.678 -9.947 1.00 90.50 83 ILE A N 1
ATOM 629 C CA . ILE A 1 83 ? -7.174 -0.149 -8.587 1.00 90.50 83 ILE A CA 1
ATOM 630 C C . ILE A 1 83 ? -8.066 1.096 -8.616 1.00 90.50 83 ILE A C 1
ATOM 632 O O . ILE A 1 83 ? -9.070 1.127 -7.906 1.00 90.50 83 ILE A O 1
ATOM 636 N N . ASP A 1 84 ? -7.756 2.071 -9.471 1.00 89.38 84 ASP A N 1
ATOM 637 C CA . ASP A 1 84 ? -8.517 3.319 -9.586 1.00 89.38 84 ASP A CA 1
ATOM 638 C C . ASP A 1 84 ? -9.975 3.052 -9.981 1.00 89.38 84 ASP A C 1
ATOM 640 O O . ASP A 1 84 ? -10.901 3.604 -9.385 1.00 89.38 84 ASP A O 1
ATOM 644 N N . LYS A 1 85 ? -10.200 2.133 -10.930 1.00 90.25 85 LYS A N 1
ATOM 645 C CA . LYS A 1 85 ? -11.547 1.711 -11.331 1.00 90.25 85 LYS A CA 1
ATOM 646 C C . LYS A 1 85 ? -12.317 1.075 -10.171 1.00 90.25 85 LYS A C 1
ATOM 648 O O . LYS A 1 85 ? -13.484 1.403 -9.979 1.00 90.25 85 LYS A O 1
ATOM 653 N N . GLN A 1 86 ? -11.693 0.177 -9.405 1.00 90.75 86 GLN A N 1
ATOM 654 C CA . GLN A 1 86 ? -12.363 -0.445 -8.257 1.00 90.75 86 GLN A CA 1
ATOM 655 C C . GLN A 1 86 ? -12.669 0.581 -7.159 1.00 90.75 86 GLN A C 1
ATOM 657 O O . GLN A 1 86 ? -13.746 0.547 -6.574 1.00 90.75 86 GLN A O 1
ATOM 662 N N . LEU A 1 87 ? -11.763 1.529 -6.909 1.00 88.00 87 LEU A N 1
ATOM 663 C CA . LEU A 1 87 ? -11.996 2.615 -5.954 1.00 88.00 87 LEU A CA 1
ATOM 664 C C . LEU A 1 87 ? -13.156 3.521 -6.374 1.00 88.00 87 LEU A C 1
ATOM 666 O O . LEU A 1 87 ? -13.952 3.918 -5.524 1.00 88.00 87 LEU A O 1
ATOM 670 N N . ALA A 1 88 ? -13.281 3.809 -7.671 1.00 87.06 88 ALA A N 1
ATOM 671 C CA . ALA A 1 88 ? -14.403 4.572 -8.207 1.00 87.06 88 ALA A CA 1
ATOM 672 C C . ALA A 1 88 ? -15.743 3.839 -8.017 1.00 87.06 88 ALA A C 1
ATOM 674 O O . ALA A 1 88 ? -16.729 4.471 -7.648 1.00 87.06 88 ALA A O 1
ATOM 675 N N . LEU A 1 89 ? -15.776 2.511 -8.199 1.00 85.75 89 LEU A N 1
ATOM 676 C CA . LEU A 1 89 ? -16.977 1.697 -7.951 1.00 85.75 89 LEU A CA 1
ATOM 677 C C . LEU A 1 89 ? -17.421 1.728 -6.485 1.00 85.75 89 LEU A C 1
ATOM 679 O O . LEU A 1 89 ? -18.613 1.700 -6.203 1.00 85.75 89 LEU A O 1
ATOM 683 N N . LEU A 1 90 ? -16.467 1.820 -5.561 1.00 83.69 90 LEU A N 1
ATOM 684 C CA . LEU A 1 90 ? -16.729 1.924 -4.126 1.00 83.69 90 LEU A CA 1
ATOM 685 C C . LEU A 1 90 ? -17.076 3.356 -3.673 1.00 83.69 90 LEU A C 1
ATOM 687 O O . LEU A 1 90 ? -17.153 3.625 -2.477 1.00 83.69 90 LEU A O 1
ATOM 691 N N . GLY A 1 91 ? -17.227 4.312 -4.598 1.00 82.62 91 GLY A N 1
ATOM 692 C CA . GLY A 1 91 ? -17.498 5.713 -4.257 1.00 82.62 91 GLY A CA 1
ATOM 693 C C . GLY A 1 91 ? -16.371 6.374 -3.453 1.00 82.62 91 GLY A C 1
ATOM 694 O O . GLY A 1 91 ? -16.605 7.343 -2.737 1.00 82.62 91 GLY A O 1
ATOM 695 N N . GLY A 1 92 ? -15.148 5.837 -3.527 1.00 75.81 92 GLY A N 1
ATOM 696 C CA . GLY A 1 92 ? -14.005 6.299 -2.737 1.00 75.81 92 GLY A CA 1
ATOM 697 C C . GLY A 1 92 ? -14.025 5.889 -1.258 1.00 75.81 92 GLY A C 1
ATOM 698 O O . GLY A 1 92 ? -13.070 6.215 -0.545 1.00 75.81 92 GLY A O 1
ATOM 699 N N . VAL A 1 93 ? -15.054 5.159 -0.812 1.00 81.06 93 VAL A N 1
ATOM 700 C CA . VAL A 1 93 ? -15.161 4.605 0.542 1.00 81.06 93 VAL A CA 1
ATOM 701 C C . VAL A 1 93 ? -14.665 3.170 0.512 1.00 81.06 93 VAL A C 1
ATOM 703 O O . VAL A 1 93 ? -15.270 2.283 -0.081 1.00 81.06 93 VAL A O 1
ATOM 706 N N . VAL A 1 94 ? -13.511 2.937 1.125 1.00 85.69 94 VAL A N 1
ATOM 707 C CA . VAL A 1 94 ? -12.869 1.621 1.117 1.00 85.69 94 VAL A CA 1
ATOM 708 C C . VAL A 1 94 ? -12.976 1.036 2.515 1.00 85.69 94 VAL A C 1
ATOM 710 O O . VAL A 1 94 ? -12.576 1.729 3.451 1.00 85.69 94 VAL A O 1
ATOM 713 N N . PRO A 1 95 ? -13.416 -0.222 2.690 1.00 86.62 95 PRO A N 1
ATOM 714 C CA . PRO A 1 95 ? -13.460 -0.824 4.012 1.00 86.62 95 PRO A CA 1
ATOM 715 C C . PRO A 1 95 ? -12.066 -0.856 4.660 1.00 86.62 95 PRO A C 1
ATOM 717 O O . PRO A 1 95 ? -11.060 -1.085 3.965 1.00 86.62 95 PRO A O 1
ATOM 720 N N . PRO A 1 96 ? -11.959 -0.664 5.986 1.00 90.06 96 PRO A N 1
ATOM 721 C CA . PRO A 1 96 ? -10.695 -0.765 6.700 1.00 90.06 96 PRO A CA 1
ATOM 722 C C . PRO A 1 96 ? -10.069 -2.151 6.544 1.00 90.06 96 PRO A C 1
ATOM 724 O O . PRO A 1 96 ? -10.743 -3.167 6.357 1.00 90.06 96 PRO A O 1
ATOM 727 N N . SER A 1 97 ? -8.738 -2.212 6.578 1.00 88.88 97 SER A N 1
ATOM 728 C CA . SER A 1 97 ? -8.037 -3.501 6.587 1.00 88.88 97 SER A CA 1
ATOM 729 C C . SER A 1 97 ? -8.322 -4.274 7.872 1.00 88.88 97 SER A C 1
ATOM 731 O O . SER A 1 97 ? -8.545 -3.676 8.919 1.00 88.88 97 SER A O 1
ATOM 733 N N . GLN A 1 98 ? -8.222 -5.608 7.829 1.00 89.12 98 GLN A N 1
ATOM 734 C CA . GLN A 1 98 ? -8.329 -6.427 9.044 1.00 89.12 98 GLN A CA 1
ATOM 735 C C . GLN A 1 98 ? -7.365 -5.954 10.140 1.00 89.12 98 GLN A C 1
ATOM 737 O O . GLN A 1 98 ? -7.737 -5.907 11.305 1.00 89.12 98 GLN A O 1
ATOM 742 N N . LYS A 1 99 ? -6.148 -5.535 9.767 1.00 90.44 99 LYS A N 1
ATOM 743 C CA . LYS A 1 99 ? -5.175 -4.973 10.713 1.00 90.44 99 LYS A CA 1
ATOM 744 C C . LYS A 1 99 ? -5.676 -3.683 11.362 1.00 90.44 99 LYS A C 1
ATOM 746 O O . LYS A 1 99 ? -5.569 -3.554 12.574 1.00 90.44 99 LYS A O 1
ATOM 751 N N . GLN A 1 100 ? -6.234 -2.762 10.572 1.00 92.50 100 GLN A N 1
ATOM 752 C CA . GLN A 1 100 ? -6.840 -1.537 11.100 1.00 92.50 100 GLN A CA 1
ATOM 753 C C . GLN A 1 100 ? -8.005 -1.859 12.040 1.00 92.50 100 GLN A C 1
ATOM 755 O O . GLN A 1 100 ? -8.035 -1.330 13.141 1.00 92.50 100 GLN A O 1
ATOM 760 N N . LEU A 1 101 ? -8.902 -2.777 11.666 1.00 94.50 101 LEU A N 1
ATOM 761 C CA . LEU A 1 101 ? -10.034 -3.176 12.510 1.00 94.50 101 LEU A CA 1
ATOM 762 C C . LEU A 1 101 ? -9.591 -3.801 13.835 1.00 94.50 101 LEU A C 1
ATOM 764 O O . LEU A 1 101 ? -10.106 -3.432 14.886 1.00 94.50 101 LEU A O 1
ATOM 768 N N . ILE A 1 102 ? -8.634 -4.734 13.800 1.00 95.81 102 ILE A N 1
ATOM 769 C CA . ILE A 1 102 ? -8.087 -5.367 15.010 1.00 95.81 102 ILE A CA 1
ATOM 770 C C . ILE A 1 102 ? -7.458 -4.309 15.916 1.00 95.81 102 ILE A C 1
ATOM 772 O O . ILE A 1 102 ? -7.693 -4.309 17.123 1.00 95.81 102 ILE A O 1
ATOM 776 N N . PHE A 1 103 ? -6.685 -3.390 15.338 1.00 96.12 103 PHE A N 1
ATOM 777 C CA . PHE A 1 103 ? -6.003 -2.365 16.114 1.00 96.12 103 PHE A CA 1
ATOM 778 C C . PHE A 1 103 ? -6.971 -1.333 16.701 1.00 96.12 103 PHE A C 1
ATOM 780 O O . PHE A 1 103 ? -6.885 -1.029 17.888 1.00 96.12 103 PHE A O 1
ATOM 787 N N . ALA A 1 104 ? -7.941 -0.867 15.910 1.00 95.88 104 ALA A N 1
ATOM 788 C CA . ALA A 1 104 ? -9.007 0.015 16.369 1.00 95.88 104 ALA A CA 1
ATOM 789 C C . ALA A 1 104 ? -9.812 -0.624 17.507 1.00 95.88 104 ALA A C 1
ATOM 791 O O . ALA A 1 104 ? -10.031 0.025 18.523 1.00 95.88 104 ALA A O 1
ATOM 792 N N . ARG A 1 105 ? -10.190 -1.905 17.386 1.00 95.69 105 ARG A N 1
ATOM 793 C CA . ARG A 1 105 ? -10.884 -2.643 18.457 1.00 95.69 105 ARG A CA 1
ATOM 794 C C . ARG A 1 105 ? -10.029 -2.751 19.715 1.00 95.69 105 ARG A C 1
ATOM 796 O O . ARG A 1 105 ? -10.505 -2.421 20.787 1.00 95.69 105 ARG A O 1
ATOM 803 N N . SER A 1 106 ? -8.749 -3.101 19.580 1.00 95.56 106 SER A N 1
ATOM 804 C CA . SER A 1 106 ? -7.830 -3.170 20.723 1.00 95.56 106 SER A CA 1
ATOM 805 C C . SER A 1 106 ? -7.668 -1.825 21.444 1.00 95.56 106 SER A C 1
ATOM 807 O O . SER A 1 106 ? -7.585 -1.798 22.670 1.00 95.56 106 SER A O 1
ATOM 809 N N . LEU A 1 107 ? -7.610 -0.709 20.709 1.00 93.69 107 LEU A N 1
ATOM 810 C CA . LEU A 1 107 ? -7.593 0.638 21.290 1.00 93.69 107 LEU A CA 1
ATOM 811 C C . LEU A 1 107 ? -8.925 0.967 21.973 1.00 93.69 107 LEU A C 1
ATOM 813 O O . LEU A 1 107 ? -8.933 1.455 23.100 1.00 93.69 107 LEU A O 1
ATOM 817 N N . ALA A 1 108 ? -10.045 0.659 21.322 1.00 93.62 108 ALA A N 1
ATOM 818 C CA . ALA A 1 108 ? -11.379 0.910 21.851 1.00 93.62 108 ALA A CA 1
ATOM 819 C C . ALA A 1 108 ? -11.633 0.129 23.152 1.00 93.62 108 ALA A C 1
ATOM 821 O O . ALA A 1 108 ? -12.046 0.721 24.146 1.00 93.62 108 ALA A O 1
ATOM 822 N N . ASP A 1 109 ? -11.269 -1.156 23.186 1.00 94.25 109 ASP A N 1
ATOM 823 C CA . ASP A 1 109 ? -11.380 -2.021 24.364 1.00 94.25 109 ASP A CA 1
ATOM 824 C C . ASP A 1 109 ? -10.548 -1.482 25.538 1.00 94.25 109 ASP A C 1
ATOM 826 O O . ASP A 1 109 ? -11.039 -1.394 26.667 1.00 94.25 109 ASP A O 1
ATOM 830 N N . ARG A 1 110 ? -9.300 -1.059 25.277 1.00 92.19 110 ARG A N 1
ATOM 831 C CA . ARG A 1 110 ? -8.417 -0.455 26.293 1.00 92.19 110 ARG A CA 1
ATOM 832 C C . ARG A 1 110 ? -8.991 0.836 26.872 1.00 92.19 110 ARG A C 1
ATOM 834 O O . ARG A 1 110 ? -8.922 1.043 28.081 1.00 92.19 110 ARG A O 1
ATOM 841 N N . ASN A 1 111 ? -9.601 1.660 26.025 1.00 89.00 111 ASN A N 1
ATOM 842 C CA . ASN A 1 111 ? -10.227 2.923 26.418 1.00 89.00 111 ASN A CA 1
ATOM 843 C C . ASN A 1 111 ? -11.693 2.753 26.868 1.00 89.00 111 ASN A C 1
ATOM 845 O O . ASN A 1 111 ? -12.337 3.734 27.231 1.00 89.00 111 ASN A O 1
ATOM 849 N N . ARG A 1 112 ? -12.217 1.515 26.885 1.00 92.62 112 ARG A N 1
ATOM 850 C CA . ARG A 1 112 ? -13.611 1.164 27.217 1.00 92.62 112 ARG A CA 1
ATOM 851 C C . ARG A 1 112 ? -14.651 1.948 26.411 1.00 92.62 112 ARG A C 1
ATOM 853 O O . ARG A 1 112 ? -15.703 2.317 26.934 1.00 92.62 112 ARG A O 1
ATOM 860 N N . ILE A 1 113 ? -14.365 2.184 25.137 1.00 93.25 113 ILE A N 1
ATOM 861 C CA . ILE A 1 113 ? -15.298 2.791 24.186 1.00 93.25 113 ILE A CA 1
ATOM 862 C C . ILE A 1 113 ? -15.638 1.799 23.074 1.00 93.25 113 ILE A C 1
ATOM 864 O O . ILE A 1 113 ? -14.917 0.834 22.844 1.00 93.25 113 ILE A O 1
ATOM 868 N N . ALA A 1 114 ? -16.730 2.044 22.354 1.00 93.44 114 ALA A N 1
ATOM 869 C CA . ALA A 1 114 ? -17.040 1.303 21.137 1.00 93.44 114 ALA A CA 1
ATOM 870 C C . ALA A 1 114 ? -16.330 1.929 19.927 1.00 93.44 114 ALA A C 1
ATOM 872 O O . ALA A 1 114 ? -16.185 3.150 19.847 1.00 93.44 114 ALA A O 1
ATOM 873 N N . VAL A 1 115 ? -15.933 1.099 18.957 1.00 93.62 115 VAL A N 1
ATOM 874 C CA . VAL A 1 115 ? -15.490 1.601 17.649 1.00 93.62 115 VAL A CA 1
ATOM 875 C C . VAL A 1 115 ? -16.713 2.169 16.916 1.00 93.62 115 VAL A C 1
ATOM 877 O O . VAL A 1 115 ? -17.696 1.442 16.760 1.00 93.62 115 VAL A O 1
ATOM 880 N N . PRO A 1 116 ? -16.684 3.431 16.455 1.00 94.25 116 PRO A N 1
ATOM 881 C CA . PRO A 1 116 ? -17.794 4.011 15.705 1.00 94.25 116 PRO A CA 1
ATOM 882 C C . PRO A 1 116 ? -18.092 3.240 14.412 1.00 94.25 116 PRO A C 1
ATOM 884 O O . PRO A 1 116 ? -17.169 2.803 13.730 1.00 94.25 116 PRO A O 1
ATOM 887 N N . GLU A 1 117 ? -19.363 3.142 14.022 1.00 92.69 117 GLU A N 1
ATOM 888 C CA . GLU A 1 117 ? -19.793 2.400 12.822 1.00 92.69 117 GLU A CA 1
ATOM 889 C C . GLU A 1 117 ? -19.104 2.897 11.542 1.00 92.69 117 GLU A C 1
ATOM 891 O O . GLU A 1 117 ? -18.502 2.117 10.812 1.00 92.69 117 GLU A O 1
ATOM 896 N N . HIS A 1 118 ? -19.037 4.215 11.347 1.00 91.56 118 HIS A N 1
ATOM 897 C CA . HIS A 1 118 ? -18.326 4.812 10.213 1.00 91.56 118 HIS A CA 1
ATOM 898 C C . HIS A 1 118 ? -16.826 4.447 10.173 1.00 91.56 118 HIS A C 1
ATOM 900 O O . HIS A 1 118 ? -16.235 4.377 9.099 1.00 91.56 118 HIS A O 1
ATOM 906 N N . ALA A 1 119 ? -16.200 4.174 11.325 1.00 93.31 119 ALA A N 1
ATOM 907 C CA . ALA A 1 119 ? -14.816 3.708 11.409 1.00 93.31 119 ALA A CA 1
ATOM 908 C C . ALA A 1 119 ? -14.671 2.202 11.112 1.00 93.31 119 ALA A C 1
ATOM 910 O O . ALA A 1 119 ? -13.561 1.737 10.863 1.00 93.31 119 ALA A O 1
ATOM 911 N N . LEU A 1 120 ? -15.763 1.434 11.112 1.00 92.62 120 LEU A N 1
ATOM 912 C CA . LEU A 1 120 ? -15.787 0.038 10.665 1.00 92.62 120 LEU A CA 1
ATOM 913 C C . LEU A 1 120 ? -15.992 -0.084 9.149 1.00 92.62 120 LEU A C 1
ATOM 915 O O . LEU A 1 120 ? -15.587 -1.090 8.567 1.00 92.62 120 LEU A O 1
ATOM 919 N N . GLU A 1 121 ? -16.578 0.933 8.519 1.00 89.94 121 GLU A N 1
ATOM 920 C CA . GLU A 1 121 ? -16.941 0.934 7.096 1.00 89.94 121 GLU A CA 1
ATOM 921 C C . GLU A 1 121 ? -15.963 1.713 6.209 1.00 89.94 121 GLU A C 1
ATOM 923 O O . GLU A 1 121 ? -15.771 1.353 5.049 1.00 89.94 121 GLU A O 1
ATOM 928 N N . ASP A 1 122 ? -15.287 2.733 6.748 1.00 91.69 122 ASP A N 1
ATOM 929 C CA . ASP A 1 122 ? -14.346 3.571 6.002 1.00 91.69 122 ASP A CA 1
ATOM 930 C C . ASP A 1 122 ? -12.928 3.492 6.598 1.00 91.69 122 ASP A C 1
ATOM 932 O O . ASP A 1 122 ? -12.679 3.797 7.766 1.00 91.69 122 ASP A O 1
ATOM 936 N N . ALA A 1 123 ? -11.953 3.104 5.774 1.00 90.31 123 ALA A N 1
ATOM 937 C CA . ALA A 1 123 ? -10.553 2.965 6.160 1.00 90.31 123 ALA A CA 1
ATOM 938 C C . ALA A 1 123 ? -9.914 4.276 6.644 1.00 90.31 123 ALA A C 1
ATOM 940 O O . ALA A 1 123 ? -9.062 4.237 7.534 1.00 90.31 123 ALA A O 1
ATOM 941 N N . LYS A 1 124 ? -10.291 5.425 6.073 1.00 91.56 124 LYS A N 1
ATOM 942 C CA . LYS A 1 124 ? -9.837 6.753 6.513 1.00 91.56 124 LYS A CA 1
ATOM 943 C C . LYS A 1 124 ? -10.474 7.118 7.847 1.00 91.56 124 LYS A C 1
ATOM 945 O O . LYS A 1 124 ? -9.772 7.637 8.712 1.00 91.56 124 LYS A O 1
ATOM 950 N N . ALA A 1 125 ? -11.764 6.840 8.032 1.00 93.62 125 ALA A N 1
ATOM 951 C CA . ALA A 1 125 ? -12.419 7.022 9.326 1.00 93.62 125 ALA A CA 1
ATOM 952 C C . ALA A 1 125 ? -11.779 6.142 10.409 1.00 93.62 125 ALA A C 1
ATOM 954 O O . ALA A 1 125 ? -11.477 6.631 11.496 1.00 93.62 125 ALA A O 1
ATOM 955 N N . CYS A 1 126 ? -11.479 4.882 10.083 1.00 95.75 126 CYS A N 1
ATOM 956 C CA . CYS A 1 126 ? -10.765 3.972 10.971 1.00 95.75 126 CYS A CA 1
ATOM 957 C C . CYS A 1 126 ? -9.393 4.515 11.374 1.00 95.75 126 CYS A C 1
ATOM 959 O O . CYS A 1 126 ? -9.050 4.475 12.553 1.00 95.75 126 CYS A O 1
ATOM 961 N N . SER A 1 127 ? -8.612 5.030 10.417 1.00 94.56 127 SER A N 1
ATOM 962 C CA . SER A 1 127 ? -7.315 5.644 10.720 1.00 94.56 127 SER A CA 1
ATOM 963 C C . SER A 1 127 ? -7.465 6.866 11.625 1.00 94.56 127 SER A C 1
ATOM 965 O O . SER A 1 127 ? -6.789 6.935 12.641 1.00 94.56 127 SER A O 1
ATOM 967 N N . LYS A 1 128 ? -8.410 7.773 11.335 1.00 95.19 128 LYS A N 1
ATOM 968 C CA . LYS A 1 128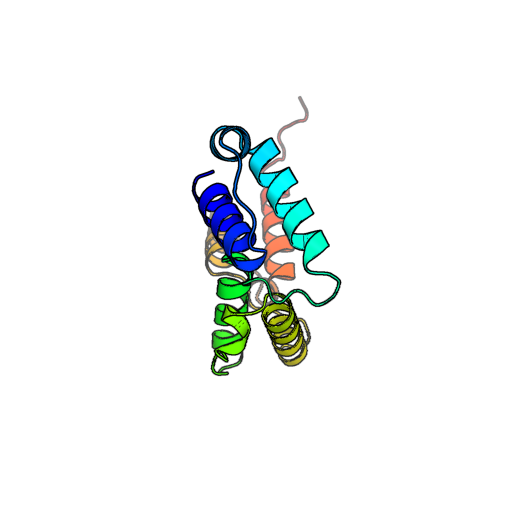 ? -8.672 8.944 12.192 1.00 95.19 128 LYS A CA 1
ATOM 969 C C . LYS A 1 128 ? -9.045 8.547 13.620 1.00 95.19 128 LYS A C 1
ATOM 971 O O . LYS A 1 128 ? -8.597 9.184 14.567 1.00 95.19 128 LYS A O 1
ATOM 976 N N . PHE A 1 129 ? -9.856 7.502 13.775 1.00 95.00 129 PHE A N 1
ATOM 977 C CA . PHE A 1 129 ? -10.210 6.967 15.085 1.00 95.00 129 PHE A CA 1
ATOM 978 C C . PHE A 1 129 ? -8.980 6.422 15.825 1.00 95.00 129 PHE A C 1
ATOM 980 O O . PHE A 1 129 ? -8.766 6.765 16.984 1.00 95.00 129 PHE A O 1
ATOM 987 N N . ILE A 1 130 ? -8.151 5.618 15.149 1.00 95.12 130 ILE A N 1
ATOM 988 C CA . ILE A 1 130 ? -6.897 5.091 15.706 1.00 95.12 130 ILE A CA 1
ATOM 989 C C . ILE A 1 130 ? -5.984 6.236 16.163 1.00 95.12 130 ILE A C 1
ATOM 991 O O . ILE A 1 130 ? -5.513 6.217 17.298 1.00 95.12 130 ILE A O 1
ATOM 995 N N . ASP A 1 131 ? -5.775 7.242 15.314 1.00 94.62 131 ASP A N 1
ATOM 996 C CA . ASP A 1 131 ? -4.908 8.386 15.609 1.00 94.62 131 ASP A CA 1
ATOM 997 C C . ASP A 1 131 ? -5.424 9.186 16.817 1.00 94.62 131 ASP A C 1
ATOM 999 O O . ASP A 1 131 ? -4.644 9.581 17.688 1.00 94.62 131 ASP A O 1
ATOM 1003 N N . ALA A 1 132 ? -6.744 9.374 16.923 1.00 92.44 132 ALA A N 1
ATOM 1004 C CA . ALA A 1 132 ? -7.365 10.035 18.068 1.00 92.44 132 ALA A CA 1
ATOM 1005 C C . ALA A 1 132 ? -7.170 9.238 19.368 1.00 92.44 132 ALA A C 1
ATOM 1007 O O . ALA A 1 132 ? -6.851 9.826 20.401 1.00 92.44 132 ALA A O 1
ATOM 1008 N N . MET A 1 133 ? -7.309 7.909 19.322 1.00 92.50 133 MET A N 1
ATOM 1009 C CA . MET A 1 133 ? -7.091 7.046 20.488 1.00 92.50 133 MET A CA 1
ATOM 1010 C C . MET A 1 133 ? -5.632 7.036 20.939 1.00 92.50 133 MET A C 1
ATOM 1012 O O . MET A 1 133 ? -5.363 7.159 22.128 1.00 92.50 133 MET A O 1
ATOM 1016 N N . LEU A 1 134 ? -4.683 6.959 20.005 1.00 91.75 134 LEU A N 1
ATOM 1017 C CA . LEU A 1 134 ? -3.254 7.044 20.325 1.00 91.75 134 LEU A CA 1
ATOM 1018 C C . LEU A 1 134 ? -2.882 8.398 20.942 1.00 91.75 134 LEU A C 1
ATOM 1020 O O . LEU A 1 134 ? -2.066 8.466 21.862 1.00 91.75 134 LEU A O 1
ATOM 1024 N N . SER A 1 135 ? -3.511 9.472 20.461 1.00 88.69 135 SER A N 1
ATOM 1025 C CA . SER A 1 135 ? -3.323 10.815 21.015 1.00 88.69 135 SER A CA 1
ATOM 1026 C C . SER A 1 135 ? -3.905 10.929 22.429 1.00 88.69 135 SER A C 1
ATOM 1028 O O . SER A 1 135 ? -3.295 11.550 23.295 1.00 88.69 135 SER A O 1
ATOM 1030 N N . ALA A 1 136 ? -5.048 10.287 22.688 1.00 80.94 136 ALA A N 1
ATOM 1031 C CA . ALA A 1 136 ? -5.672 10.233 24.009 1.00 80.94 136 ALA A CA 1
ATOM 1032 C C . ALA A 1 136 ? -4.906 9.345 25.009 1.00 80.94 136 ALA A C 1
ATOM 1034 O O . ALA A 1 136 ? -4.906 9.644 26.200 1.00 80.94 136 ALA A O 1
ATOM 1035 N N . GLU A 1 137 ? -4.225 8.293 24.539 1.00 73.12 137 GLU A N 1
ATOM 1036 C CA . GLU A 1 137 ? -3.334 7.440 25.347 1.00 73.12 137 GLU A CA 1
ATOM 1037 C C . GLU A 1 137 ? -1.986 8.110 25.677 1.00 73.12 137 GLU A C 1
ATOM 1039 O O . GLU A 1 137 ? -1.271 7.645 26.565 1.00 73.12 137 GLU A O 1
ATOM 1044 N N . SER A 1 138 ? -1.670 9.247 25.042 1.00 65.69 138 SER A N 1
ATOM 1045 C CA . SER A 1 138 ? -0.435 10.014 25.263 1.00 65.69 138 SER A CA 1
ATOM 1046 C C . SER A 1 138 ? -0.579 11.315 26.096 1.00 65.69 138 SER A C 1
ATOM 1048 O O . SER A 1 138 ? 0.033 12.313 25.710 1.00 65.69 138 SER A O 1
ATOM 1050 N N . PRO A 1 139 ? -1.276 11.399 27.257 1.00 53.41 139 PRO A N 1
ATOM 1051 C CA . PRO A 1 139 ? -1.304 12.641 28.050 1.00 53.41 139 PRO A CA 1
ATOM 1052 C C . PRO A 1 139 ? 0.022 13.002 28.764 1.00 53.41 139 PRO A C 1
ATOM 1054 O O . PRO A 1 139 ? 0.012 13.841 29.658 1.00 53.41 139 PRO A O 1
ATOM 1057 N N . GLY A 1 140 ? 1.158 12.371 28.435 1.00 53.47 140 GLY A N 1
ATOM 1058 C CA . GLY A 1 140 ? 2.317 12.257 29.336 1.00 53.47 140 GLY A CA 1
ATOM 1059 C C . GLY A 1 140 ? 3.703 12.620 28.786 1.00 53.47 140 GLY A C 1
ATOM 1060 O O . GLY A 1 140 ? 4.681 12.050 29.253 1.00 53.47 140 GLY A O 1
ATOM 1061 N N . GLN A 1 141 ? 3.830 13.555 27.840 1.00 46.12 141 GLN A N 1
ATOM 1062 C CA . GLN A 1 141 ? 5.100 14.274 27.604 1.00 46.12 141 GLN A CA 1
ATOM 1063 C C . GLN A 1 141 ? 4.908 15.785 27.804 1.00 46.12 141 GLN A C 1
ATOM 1065 O O . GLN A 1 141 ? 5.148 1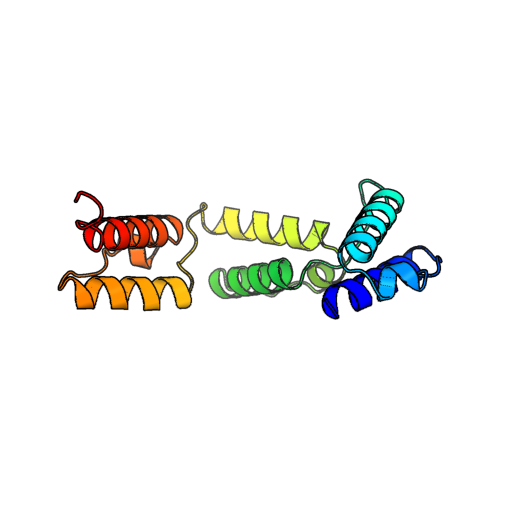6.596 26.918 1.00 46.12 141 GLN A O 1
ATOM 1070 N N . MET A 1 142 ? 4.447 16.162 28.993 1.00 43.84 142 MET A N 1
ATOM 1071 C CA . MET A 1 142 ? 4.717 17.474 29.581 1.00 43.84 142 MET A CA 1
ATOM 1072 C C . MET A 1 142 ? 5.168 17.228 31.018 1.00 43.84 142 MET A C 1
ATOM 1074 O O . MET A 1 142 ? 4.357 17.087 31.932 1.00 43.84 142 MET A O 1
ATOM 1078 N N . SER A 1 143 ? 6.475 17.083 31.199 1.00 41.12 143 SER A N 1
ATOM 1079 C CA . SER A 1 143 ? 7.184 17.170 32.478 1.00 41.12 143 SER A CA 1
ATOM 1080 C C . SER A 1 143 ? 8.566 17.727 32.192 1.00 41.12 143 SER A C 1
ATOM 1082 O O . SER A 1 143 ? 9.188 17.220 31.231 1.00 41.12 143 SER A O 1
#

pLDDT: mean 85.09, std 10.86, range [41.12, 96.12]

Radius of gyration: 20.57 Å; chains: 1; bounding box: 48×29×55 Å

Organism: NCBI:txid73915